Protein AF-A0A1F3JYW2-F1 (afdb_monomer_lite)

Radius of gyration: 15.9 Å; chains: 1; bounding box: 37×26×44 Å

Structure (mmCIF, N/CA/C/O backbone):
data_AF-A0A1F3JYW2-F1
#
_entry.id   AF-A0A1F3JYW2-F1
#
loop_
_atom_site.group_PDB
_atom_site.id
_atom_site.type_symbol
_atom_site.label_atom_id
_atom_site.label_alt_id
_atom_site.label_comp_id
_atom_site.label_asym_id
_atom_site.label_entity_id
_atom_site.label_seq_id
_atom_site.pdbx_PDB_ins_code
_atom_site.Cartn_x
_atom_site.Cartn_y
_atom_site.Cartn_z
_atom_site.occupancy
_atom_site.B_iso_or_equiv
_atom_site.auth_seq_id
_atom_site.auth_comp_id
_atom_site.auth_asym_id
_atom_site.auth_atom_id
_atom_site.pdbx_PDB_model_num
ATOM 1 N N . MET A 1 1 ? 17.836 -2.955 13.658 1.00 35.50 1 MET A N 1
ATOM 2 C CA . MET A 1 1 ? 17.214 -1.634 13.918 1.00 35.50 1 MET A CA 1
ATOM 3 C C . MET A 1 1 ? 15.733 -1.706 13.583 1.00 35.50 1 MET A C 1
ATOM 5 O O . MET A 1 1 ? 15.400 -1.902 12.424 1.00 35.50 1 MET A O 1
ATOM 9 N N . LYS A 1 2 ? 14.836 -1.608 14.574 1.00 33.66 2 LYS A N 1
ATOM 10 C CA . LYS A 1 2 ? 13.395 -1.487 14.303 1.00 33.66 2 LYS A CA 1
ATOM 11 C C . LYS A 1 2 ? 13.147 -0.065 13.795 1.00 33.66 2 LYS A C 1
ATOM 13 O O . LYS A 1 2 ? 13.188 0.872 14.588 1.00 33.66 2 LYS A O 1
ATOM 18 N N . SER A 1 3 ? 12.967 0.102 12.486 1.00 40.78 3 SER A N 1
ATOM 19 C CA . SER A 1 3 ? 12.465 1.356 11.918 1.00 40.78 3 SER A CA 1
ATOM 20 C C . SER A 1 3 ? 11.149 1.694 12.618 1.00 40.78 3 SER A C 1
ATOM 22 O O . SER A 1 3 ? 10.194 0.921 12.544 1.00 40.78 3 SER A O 1
ATOM 24 N N . LYS A 1 4 ? 11.098 2.819 13.342 1.00 49.06 4 LYS A N 1
ATOM 25 C CA . LYS A 1 4 ? 9.835 3.428 13.775 1.00 49.06 4 LYS A CA 1
ATOM 26 C C . LYS A 1 4 ? 9.165 3.995 12.523 1.00 49.06 4 LYS A C 1
ATOM 28 O O . LYS A 1 4 ? 9.257 5.191 12.265 1.00 49.06 4 LYS A O 1
ATOM 33 N N . THR A 1 5 ? 8.541 3.140 11.722 1.00 55.69 5 THR A N 1
ATOM 34 C CA . THR A 1 5 ? 7.764 3.596 10.571 1.00 55.69 5 THR A CA 1
ATOM 35 C C . THR A 1 5 ? 6.511 4.279 11.112 1.00 55.69 5 THR A C 1
ATOM 37 O O . THR A 1 5 ? 5.621 3.638 11.667 1.00 55.69 5 THR A O 1
ATOM 40 N N . ALA A 1 6 ? 6.486 5.608 11.051 1.00 67.69 6 ALA A N 1
ATOM 41 C CA . ALA A 1 6 ? 5.301 6.386 11.370 1.00 67.69 6 ALA A CA 1
ATOM 42 C C . ALA A 1 6 ? 4.367 6.328 10.157 1.00 67.69 6 ALA A C 1
ATOM 44 O O . ALA A 1 6 ? 4.545 7.092 9.210 1.00 67.69 6 ALA A O 1
ATOM 45 N N . PHE A 1 7 ? 3.412 5.397 10.173 1.00 82.81 7 PHE A N 1
ATOM 46 C CA . PHE A 1 7 ? 2.373 5.314 9.148 1.00 82.81 7 PHE A CA 1
ATOM 47 C C . PHE A 1 7 ? 1.584 6.625 9.113 1.00 82.81 7 PHE A C 1
ATOM 49 O O . PHE A 1 7 ? 1.080 7.081 10.144 1.00 82.81 7 PHE A O 1
ATOM 56 N N . LYS A 1 8 ? 1.500 7.241 7.934 1.00 85.56 8 LYS A N 1
ATOM 57 C CA . LYS A 1 8 ? 0.718 8.458 7.713 1.00 85.56 8 LYS A CA 1
ATOM 58 C C . LYS A 1 8 ? -0.535 8.071 6.949 1.00 85.56 8 LYS A C 1
ATOM 60 O O . LYS A 1 8 ? -0.420 7.509 5.872 1.00 85.56 8 LYS A O 1
ATOM 65 N N . ILE A 1 9 ? -1.705 8.363 7.502 1.00 88.06 9 ILE A N 1
ATOM 66 C CA . ILE A 1 9 ? -2.993 8.167 6.831 1.00 88.06 9 ILE A CA 1
ATOM 67 C C . ILE A 1 9 ? -3.921 9.333 7.163 1.00 88.06 9 ILE A C 1
ATOM 69 O O . ILE A 1 9 ? -3.911 9.844 8.288 1.00 88.06 9 ILE A O 1
ATOM 73 N N . ALA A 1 10 ? -4.704 9.767 6.179 1.00 87.56 10 ALA A N 1
ATOM 74 C CA . ALA A 1 10 ? -5.719 10.791 6.369 1.00 87.56 10 ALA A CA 1
ATOM 75 C C . ALA A 1 10 ? -6.963 10.156 7.002 1.00 87.56 10 ALA A C 1
ATOM 77 O O . ALA A 1 10 ? -7.750 9.505 6.317 1.00 87.56 10 ALA A O 1
ATOM 78 N N . LEU A 1 11 ? -7.105 10.328 8.319 1.00 89.50 11 LEU A N 1
ATOM 79 C CA . LEU A 1 11 ? -8.301 9.937 9.064 1.00 89.50 11 LEU A CA 1
ATOM 80 C C . LEU A 1 11 ? -9.181 11.155 9.357 1.00 89.50 11 LEU A C 1
ATOM 82 O O . LEU A 1 11 ? -8.664 12.22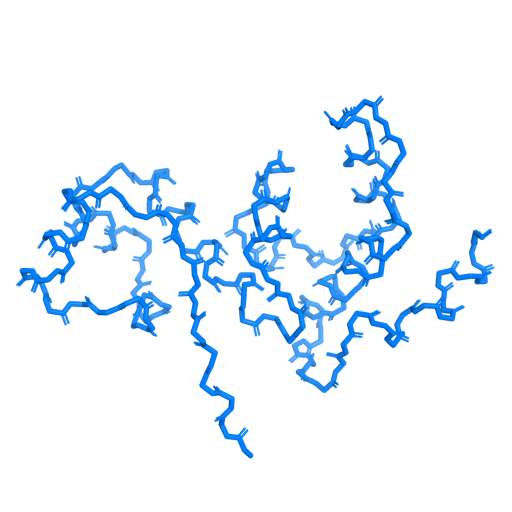2 9.720 1.00 89.50 11 LEU A O 1
ATOM 86 N N . TH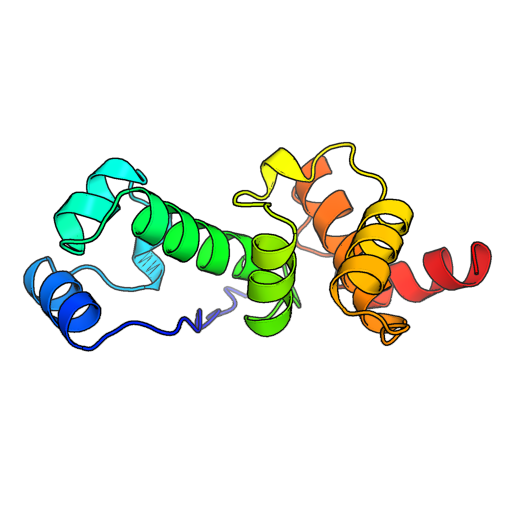R A 1 12 ? -10.496 10.980 9.260 1.00 91.94 12 THR A N 1
ATOM 87 C CA . THR A 1 12 ? -11.481 11.969 9.713 1.00 91.94 12 THR A CA 1
ATOM 88 C C . THR A 1 12 ? -11.452 12.095 11.237 1.00 91.94 12 THR A C 1
ATOM 90 O O . THR A 1 12 ? -10.916 11.241 11.950 1.00 91.94 12 THR A O 1
ATOM 93 N N . ASP A 1 13 ? -12.002 13.180 11.778 1.00 92.19 13 ASP A N 1
ATOM 94 C CA . ASP A 1 13 ? -12.003 13.370 13.231 1.00 92.19 13 ASP A CA 1
ATOM 95 C C . ASP A 1 13 ? -12.907 12.362 13.952 1.00 92.19 13 ASP A C 1
ATOM 97 O O . ASP A 1 13 ? -12.542 11.894 15.032 1.00 92.19 13 ASP A O 1
ATOM 101 N N . SER A 1 14 ? -13.999 11.932 13.313 1.00 92.56 14 SER A N 1
ATOM 102 C CA . SER A 1 14 ? -14.852 10.837 13.788 1.00 92.56 14 SER A CA 1
ATOM 103 C C . SER A 1 14 ? -14.098 9.502 13.829 1.00 92.56 14 SER A C 1
ATOM 105 O O . SER A 1 14 ? -14.096 8.838 14.863 1.00 92.56 14 SER A O 1
ATOM 107 N N . GLU A 1 15 ? -13.363 9.152 12.764 1.00 93.50 15 GLU A N 1
ATOM 108 C CA . GLU A 1 15 ? -12.520 7.943 12.723 1.00 93.50 15 GLU A CA 1
ATOM 109 C C . GLU A 1 15 ? -11.465 7.956 13.844 1.00 93.50 15 GLU A C 1
ATOM 111 O O . GLU A 1 15 ? -11.256 6.963 14.545 1.00 93.50 15 GLU A O 1
ATOM 116 N N . LYS A 1 16 ? -10.807 9.105 14.065 1.00 92.12 16 LYS A N 1
ATOM 117 C CA . LYS A 1 16 ? -9.834 9.266 15.161 1.00 92.12 16 LYS A CA 1
ATOM 118 C C . LYS A 1 16 ? -10.489 9.122 16.533 1.00 92.12 16 LYS A C 1
ATOM 120 O O . LYS A 1 16 ? -9.848 8.605 17.451 1.00 92.12 16 LYS A O 1
ATOM 125 N N . GLN A 1 17 ? -11.709 9.626 16.704 1.00 94.31 17 GLN A N 1
ATOM 126 C CA . GLN A 1 17 ? -12.438 9.558 17.968 1.00 94.31 17 GLN A CA 1
ATOM 127 C C . GLN A 1 17 ? -12.788 8.112 18.328 1.00 94.31 17 GLN A C 1
ATOM 129 O O . GLN A 1 17 ? -12.484 7.688 19.446 1.00 94.31 17 GLN A O 1
ATOM 134 N N . GLU A 1 18 ? -13.332 7.341 17.386 1.00 94.81 18 GLU A N 1
ATOM 135 C CA . GLU A 1 18 ? -13.667 5.929 17.607 1.00 94.81 18 GLU A CA 1
ATOM 136 C C . GLU A 1 18 ? -12.414 5.078 17.862 1.00 94.81 18 GLU A C 1
ATOM 138 O O . GLU A 1 18 ? -12.361 4.317 18.830 1.00 94.81 18 GLU A O 1
ATOM 143 N N . MET A 1 19 ? -11.330 5.301 17.113 1.00 92.62 19 MET A N 1
ATOM 144 C CA . MET A 1 19 ? -10.039 4.646 17.370 1.00 92.62 19 MET A CA 1
ATOM 145 C C . MET A 1 19 ? -9.517 4.911 18.792 1.00 92.62 19 MET A C 1
ATOM 147 O O . MET A 1 19 ? -9.061 3.993 19.479 1.00 92.62 19 MET A O 1
ATOM 151 N N . ARG A 1 20 ? -9.613 6.160 19.278 1.00 93.19 20 ARG A N 1
ATOM 152 C CA . ARG A 1 20 ? -9.224 6.521 20.655 1.00 93.19 20 ARG A CA 1
ATOM 153 C C . ARG A 1 20 ? -10.114 5.845 21.694 1.00 93.19 20 ARG A C 1
ATOM 155 O O . ARG A 1 20 ? -9.589 5.351 22.692 1.00 93.19 20 ARG A O 1
ATOM 162 N N . ARG A 1 21 ? -11.429 5.806 21.463 1.00 94.94 21 ARG A N 1
ATOM 163 C CA . ARG A 1 21 ? -12.411 5.155 22.342 1.00 94.94 21 ARG A CA 1
ATOM 164 C C . ARG A 1 21 ? -12.118 3.663 22.497 1.00 94.94 21 ARG A C 1
ATOM 166 O O . ARG A 1 21 ? -12.108 3.157 23.617 1.00 94.94 21 ARG A O 1
ATOM 173 N N . ASN A 1 22 ? -11.783 3.004 21.392 1.00 93.75 22 ASN A N 1
ATOM 174 C CA . ASN A 1 22 ? -11.411 1.591 21.345 1.00 93.75 22 ASN A CA 1
ATOM 175 C C . ASN A 1 22 ? -9.933 1.329 21.700 1.00 93.75 22 ASN A C 1
ATOM 177 O O . ASN A 1 22 ? -9.484 0.187 21.679 1.00 93.75 22 ASN A O 1
ATOM 181 N N . LYS A 1 23 ? -9.168 2.368 22.073 1.00 94.19 23 LYS A N 1
ATOM 182 C CA . LYS A 1 23 ? -7.740 2.303 22.449 1.00 94.19 23 LYS A CA 1
ATOM 183 C C . LYS A 1 23 ? -6.829 1.711 21.362 1.00 94.19 23 LYS A C 1
ATOM 185 O O . LYS A 1 23 ? -5.736 1.234 21.672 1.00 94.19 23 LYS A O 1
ATOM 190 N N . VAL A 1 24 ? -7.231 1.802 20.099 1.00 92.88 24 VAL A N 1
ATOM 191 C CA . VAL A 1 24 ? -6.458 1.320 18.951 1.00 92.88 24 VAL A CA 1
ATOM 192 C C . VAL A 1 24 ? -5.583 2.451 18.415 1.00 92.88 24 VAL A C 1
ATOM 194 O O . VAL A 1 24 ? -6.022 3.595 18.277 1.00 92.88 24 VAL A O 1
ATOM 197 N N . LYS A 1 25 ? -4.310 2.162 18.121 1.00 91.38 25 LYS A N 1
ATOM 198 C CA . LYS A 1 25 ? -3.399 3.106 17.454 1.00 91.38 25 LYS A CA 1
ATOM 199 C C . LYS A 1 25 ? -3.193 2.683 16.006 1.00 91.38 25 LYS A C 1
ATOM 201 O O . LYS A 1 25 ? -3.323 1.514 15.672 1.00 91.38 25 LYS A O 1
ATOM 206 N N . ILE A 1 26 ? -2.765 3.618 15.157 1.00 90.00 26 ILE A N 1
ATOM 207 C CA . ILE A 1 26 ? -2.523 3.351 13.726 1.00 90.00 26 ILE A CA 1
ATOM 208 C C . ILE A 1 26 ? -1.570 2.162 13.518 1.00 90.00 26 ILE A C 1
ATOM 210 O O . ILE A 1 26 ? -1.808 1.303 12.681 1.00 90.00 26 ILE A O 1
ATOM 214 N N . LYS A 1 27 ? -0.513 2.067 14.331 1.00 89.12 27 LYS A N 1
ATOM 215 C CA . LYS A 1 27 ? 0.457 0.960 14.285 1.00 89.12 27 LYS A CA 1
ATOM 216 C C . LYS A 1 27 ? -0.128 -0.418 14.630 1.00 89.12 27 LYS A C 1
ATOM 218 O O . LYS A 1 27 ? 0.532 -1.416 14.369 1.00 89.12 27 LYS A O 1
ATOM 223 N N . ASP A 1 28 ? -1.296 -0.455 15.269 1.00 90.88 28 ASP A N 1
ATOM 224 C CA . ASP A 1 28 ? -1.947 -1.684 15.714 1.00 90.88 28 ASP A CA 1
ATOM 225 C C . ASP A 1 28 ? -2.955 -2.187 14.668 1.00 90.88 28 ASP A C 1
ATOM 227 O O . ASP A 1 28 ? -3.353 -3.341 14.745 1.00 90.88 28 ASP A O 1
ATOM 231 N N . ILE A 1 29 ? -3.322 -1.362 13.674 1.00 91.31 29 ILE A N 1
ATOM 232 C CA . ILE A 1 29 ? -4.283 -1.703 12.609 1.00 91.31 29 ILE A CA 1
ATOM 233 C C . ILE A 1 29 ? -3.950 -3.025 11.892 1.00 91.31 29 ILE A C 1
ATOM 235 O O . ILE A 1 29 ? -4.870 -3.819 11.713 1.00 91.31 29 ILE A O 1
ATOM 239 N N . PRO A 1 30 ? -2.682 -3.342 11.550 1.00 90.25 30 PRO A N 1
ATOM 240 C CA . PRO A 1 30 ? -2.355 -4.616 10.901 1.00 90.25 30 PRO A CA 1
ATOM 241 C C . PRO A 1 30 ? -2.681 -5.871 11.726 1.00 90.25 30 PRO A C 1
ATOM 243 O O . PRO A 1 30 ? -2.647 -6.968 11.178 1.00 90.25 30 PRO A O 1
ATOM 246 N N . ASN A 1 31 ? -2.960 -5.730 13.028 1.00 92.88 31 ASN A N 1
ATOM 247 C CA . ASN A 1 31 ? -3.282 -6.847 13.919 1.00 92.88 31 ASN A CA 1
ATOM 248 C C . ASN A 1 31 ? -4.778 -7.202 13.939 1.00 92.88 31 ASN A C 1
ATOM 250 O O . ASN A 1 31 ? -5.146 -8.142 14.636 1.00 92.88 31 ASN A O 1
ATOM 254 N N . TYR A 1 32 ? -5.622 -6.449 13.231 1.00 94.38 32 TYR A N 1
ATOM 255 C CA . TYR A 1 32 ? -7.069 -6.653 13.181 1.00 94.38 32 TYR A CA 1
ATOM 256 C C . TYR A 1 32 ? -7.500 -7.095 11.787 1.00 94.38 32 TYR A C 1
ATOM 258 O O . TYR A 1 32 ? -6.885 -6.715 10.784 1.00 94.38 32 TYR A O 1
ATOM 266 N N . ALA A 1 33 ? -8.586 -7.861 11.721 1.00 94.25 33 ALA A N 1
ATOM 267 C CA . ALA A 1 33 ? -9.263 -8.118 10.463 1.00 94.25 33 ALA A CA 1
ATOM 268 C C . ALA A 1 33 ? -10.002 -6.859 9.974 1.00 94.25 33 ALA A C 1
ATOM 270 O O . ALA A 1 33 ? -10.325 -5.945 10.735 1.00 94.25 33 ALA A O 1
ATOM 271 N N . VAL A 1 34 ? -10.261 -6.787 8.670 1.00 95.12 34 VAL A N 1
ATOM 272 C CA . VAL A 1 34 ? -10.875 -5.608 8.037 1.00 95.12 34 VAL A CA 1
ATOM 273 C C . VAL A 1 34 ? -12.298 -5.353 8.552 1.00 95.12 34 VAL A C 1
ATOM 275 O O . VAL A 1 34 ? -12.693 -4.205 8.742 1.00 95.12 34 VAL A O 1
ATOM 278 N N . ASP A 1 35 ? -13.065 -6.411 8.794 1.00 96.19 35 ASP A N 1
ATOM 279 C CA . ASP A 1 35 ? -14.408 -6.355 9.369 1.00 96.19 35 ASP A CA 1
ATOM 280 C C . ASP A 1 35 ? -14.391 -5.878 10.829 1.00 96.19 35 ASP A C 1
ATOM 282 O O . ASP A 1 35 ? -15.209 -5.039 11.206 1.00 96.19 35 ASP A O 1
ATOM 286 N N . GLU A 1 36 ? -13.408 -6.307 11.624 1.00 95.88 36 GLU A N 1
ATOM 287 C CA . GLU A 1 36 ? -13.202 -5.778 12.977 1.00 95.88 36 GLU A CA 1
ATOM 288 C C . GLU A 1 36 ? -12.857 -4.285 12.945 1.00 95.88 36 GLU A C 1
ATOM 290 O O . GLU A 1 36 ? -13.404 -3.504 13.724 1.00 95.88 36 GLU A O 1
ATOM 295 N N . LEU A 1 37 ? -11.990 -3.860 12.019 1.00 95.44 37 LEU A N 1
ATOM 296 C CA . LEU A 1 37 ? -11.631 -2.450 11.853 1.00 95.44 37 LEU A CA 1
ATOM 297 C C . LEU A 1 37 ? -12.834 -1.593 11.471 1.00 95.44 37 LEU A C 1
ATOM 299 O O . LEU A 1 37 ? -12.968 -0.488 11.993 1.00 95.44 37 LEU A O 1
ATOM 303 N N . ALA A 1 38 ? -13.723 -2.094 10.611 1.00 96.62 38 ALA A N 1
ATOM 304 C CA . ALA A 1 38 ? -14.952 -1.391 10.253 1.00 96.62 38 ALA A CA 1
ATOM 305 C C . ALA A 1 38 ? -15.806 -1.089 11.497 1.00 96.62 38 ALA A C 1
ATOM 307 O O . ALA A 1 38 ? -16.274 0.038 11.668 1.00 96.62 38 ALA A O 1
ATOM 308 N N . VAL A 1 39 ? -15.925 -2.058 12.412 1.00 96.19 39 VAL A N 1
ATOM 309 C CA . VAL A 1 39 ? -16.638 -1.890 13.689 1.00 96.19 39 VAL A CA 1
ATOM 310 C C . VAL A 1 39 ? -15.891 -0.943 14.632 1.00 96.19 39 VAL A C 1
ATOM 312 O O . VAL A 1 39 ? -16.494 -0.020 15.175 1.00 96.19 39 VAL A O 1
ATOM 315 N N . ILE A 1 40 ? -14.580 -1.131 14.805 1.00 94.50 40 ILE A N 1
ATOM 316 C CA . ILE A 1 40 ? -13.730 -0.324 15.699 1.00 94.50 40 ILE A CA 1
ATOM 317 C C . ILE A 1 40 ? -13.708 1.151 15.290 1.00 94.50 40 ILE A C 1
ATOM 319 O O . ILE A 1 40 ? -13.650 2.030 16.149 1.00 94.50 40 ILE A O 1
ATOM 323 N N . MET A 1 41 ? -13.696 1.423 13.987 1.00 93.62 41 MET A N 1
ATOM 324 C CA . MET A 1 41 ? -13.626 2.774 13.434 1.00 93.62 41 MET A CA 1
ATOM 325 C C . MET A 1 41 ? -15.009 3.382 13.175 1.00 93.62 41 MET A C 1
ATOM 327 O O . MET A 1 41 ? -15.089 4.583 12.927 1.00 93.62 41 MET A O 1
ATOM 331 N N . GLY A 1 42 ? -16.078 2.580 13.223 1.00 94.19 42 GLY A N 1
ATOM 332 C CA . GLY A 1 42 ? -17.435 3.020 12.900 1.00 94.19 42 GLY A CA 1
ATOM 333 C C . GLY A 1 42 ? -17.594 3.450 11.437 1.00 94.19 42 GLY A C 1
ATOM 334 O O . GLY A 1 42 ? -18.269 4.439 11.162 1.00 94.19 42 GLY A O 1
ATOM 335 N N . VAL A 1 43 ? -16.943 2.747 10.505 1.00 95.69 43 VAL A N 1
ATOM 336 C CA . VAL A 1 43 ? -16.910 3.084 9.068 1.00 95.69 43 VAL A CA 1
ATOM 337 C C . VAL A 1 43 ? -17.438 1.945 8.197 1.00 95.69 43 VAL A C 1
ATOM 339 O O . VAL A 1 43 ? -17.655 0.829 8.665 1.00 95.69 43 VAL A O 1
ATOM 342 N N . SER A 1 44 ? -17.640 2.216 6.904 1.00 96.81 44 SER A N 1
ATOM 343 C CA . SER A 1 44 ? -17.983 1.174 5.933 1.00 96.81 44 SER A CA 1
ATOM 344 C C . SER A 1 44 ? -16.843 0.162 5.766 1.00 96.81 44 SER A C 1
ATOM 346 O O . SER A 1 44 ? -15.667 0.473 5.972 1.00 96.81 44 SER A O 1
ATOM 348 N N . LEU A 1 45 ? -17.182 -1.051 5.322 1.00 95.94 45 LEU A N 1
ATOM 349 C CA . LEU A 1 45 ? -16.186 -2.083 5.026 1.00 95.94 45 LEU A CA 1
ATOM 350 C C . LEU A 1 45 ? -15.180 -1.620 3.959 1.00 95.94 45 LEU A C 1
ATOM 352 O O . LEU A 1 45 ? -13.999 -1.935 4.046 1.00 95.94 45 LEU A O 1
ATOM 356 N N . GLU A 1 46 ? -15.636 -0.850 2.971 1.00 95.44 46 GLU A N 1
ATOM 357 C CA . GLU A 1 46 ? -14.787 -0.270 1.922 1.00 95.44 46 GLU A CA 1
ATOM 358 C C . GLU A 1 46 ? -13.749 0.685 2.511 1.00 95.44 46 GLU A C 1
ATOM 360 O O . GLU A 1 46 ? -12.555 0.547 2.249 1.00 95.44 46 GLU A O 1
ATOM 365 N N . ARG A 1 47 ? -14.176 1.582 3.404 1.00 95.31 47 ARG A N 1
ATOM 366 C CA . ARG A 1 47 ? -13.266 2.510 4.073 1.00 95.31 47 ARG A CA 1
ATOM 367 C C . ARG A 1 47 ? -12.268 1.786 4.978 1.00 95.31 47 ARG A C 1
ATOM 369 O O . ARG A 1 47 ? -11.095 2.154 5.024 1.00 95.31 47 ARG A O 1
ATOM 376 N N . ALA A 1 48 ? -12.700 0.733 5.670 1.00 95.81 48 ALA A N 1
ATOM 377 C CA . ALA A 1 48 ? -11.799 -0.103 6.459 1.00 95.81 48 ALA A CA 1
ATOM 378 C C . ALA A 1 48 ? -10.751 -0.809 5.577 1.00 95.81 48 ALA A C 1
ATOM 380 O O . ALA A 1 48 ? -9.574 -0.839 5.943 1.00 95.81 48 ALA A O 1
ATOM 381 N N . LYS A 1 49 ? -11.147 -1.311 4.393 1.00 95.88 49 LYS A N 1
ATOM 382 C CA . LYS A 1 49 ? -10.222 -1.890 3.399 1.00 95.88 49 LYS A CA 1
ATOM 383 C C . LYS A 1 49 ? -9.189 -0.872 2.933 1.00 95.88 49 LYS A C 1
ATOM 385 O O . LYS A 1 49 ? -8.007 -1.195 2.917 1.00 95.88 49 LYS A O 1
ATOM 390 N N . GLU A 1 50 ? -9.609 0.347 2.602 1.00 95.62 50 GLU A N 1
ATOM 391 C CA . GLU A 1 50 ? -8.693 1.427 2.215 1.00 95.62 50 GLU A CA 1
ATOM 392 C C . GLU A 1 50 ? -7.665 1.719 3.308 1.00 95.62 50 GLU A C 1
ATOM 394 O O . GLU A 1 50 ? -6.464 1.731 3.051 1.00 95.62 50 GLU A O 1
ATOM 399 N N . VAL A 1 51 ? -8.120 1.928 4.547 1.00 94.88 51 VAL A N 1
ATOM 400 C CA . VAL A 1 51 ? -7.231 2.244 5.674 1.00 94.88 51 VAL A CA 1
ATOM 401 C C . VAL A 1 51 ? -6.235 1.109 5.921 1.00 94.88 51 VAL A C 1
ATOM 403 O O . VAL A 1 51 ? -5.048 1.368 6.142 1.00 94.88 51 VAL A O 1
ATOM 406 N N . TYR A 1 52 ? -6.697 -0.140 5.846 1.00 95.31 52 TYR A N 1
ATOM 407 C CA . TYR A 1 52 ? -5.843 -1.316 5.968 1.00 95.31 52 TYR A CA 1
ATOM 408 C C . TYR A 1 52 ? -4.792 -1.370 4.849 1.00 95.31 52 TYR A C 1
ATOM 410 O O . TYR A 1 52 ? -3.600 -1.517 5.128 1.00 95.31 52 TYR A O 1
ATOM 418 N N . ALA A 1 53 ? -5.215 -1.171 3.598 1.00 95.81 53 ALA A N 1
ATOM 419 C CA . ALA A 1 53 ? -4.351 -1.161 2.422 1.00 95.81 53 ALA A CA 1
ATOM 420 C C . ALA A 1 53 ? -3.275 -0.068 2.501 1.00 95.81 53 ALA A C 1
ATOM 422 O O . ALA A 1 53 ? -2.088 -0.353 2.337 1.00 95.81 53 ALA A O 1
ATOM 423 N N . LEU A 1 54 ? -3.664 1.169 2.840 1.00 95.56 54 LEU A N 1
ATOM 424 C CA . LEU A 1 54 ? -2.749 2.310 2.970 1.00 95.56 54 LEU A CA 1
ATOM 425 C C . LEU A 1 54 ? -1.628 2.038 3.974 1.00 95.56 54 LEU A C 1
ATOM 427 O O . LEU A 1 54 ? -0.486 2.461 3.773 1.00 95.56 54 LEU A O 1
ATOM 431 N N . ILE A 1 55 ? -1.943 1.356 5.074 1.00 93.94 55 ILE A N 1
ATOM 432 C CA . ILE A 1 55 ? -0.946 0.976 6.076 1.00 93.94 55 ILE A CA 1
ATOM 433 C C . ILE A 1 55 ? -0.101 -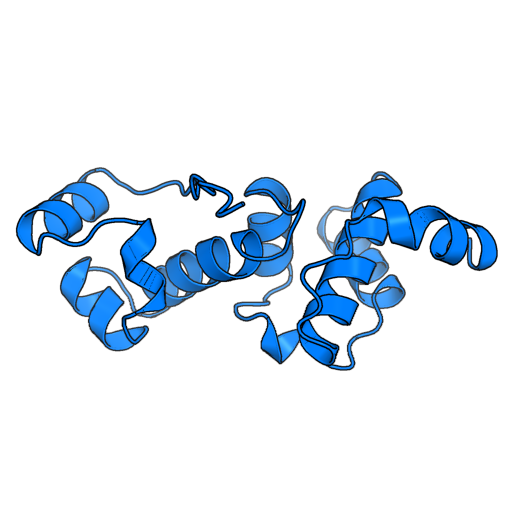0.185 5.567 1.00 93.94 55 ILE A C 1
ATOM 435 O O . ILE A 1 55 ? 1.122 -0.118 5.677 1.00 93.94 55 ILE A O 1
ATOM 439 N N . GLY A 1 56 ? -0.728 -1.208 4.981 1.00 93.62 56 GLY A N 1
ATOM 440 C CA . GLY A 1 56 ? -0.047 -2.369 4.412 1.00 93.62 56 GLY A CA 1
ATOM 441 C C . GLY A 1 56 ? 1.019 -1.975 3.390 1.00 93.62 56 GLY A C 1
ATOM 442 O O . GLY A 1 56 ? 2.172 -2.380 3.519 1.00 93.62 56 GLY A O 1
ATOM 443 N N . PHE A 1 57 ? 0.690 -1.106 2.434 1.00 95.44 57 PHE A N 1
ATOM 444 C CA . PHE A 1 57 ? 1.652 -0.631 1.436 1.00 95.44 57 PHE A CA 1
ATOM 445 C C . PHE A 1 57 ? 2.794 0.189 2.052 1.00 95.44 57 PHE A C 1
ATOM 447 O O . PHE A 1 57 ? 3.946 0.029 1.657 1.00 95.44 57 PHE A O 1
ATOM 454 N N . GLN A 1 58 ? 2.528 0.991 3.087 1.00 94.44 58 GLN A N 1
ATOM 455 C CA . GLN A 1 58 ? 3.576 1.708 3.829 1.00 94.44 58 GLN A CA 1
ATOM 456 C C . GLN A 1 58 ? 4.468 0.792 4.691 1.00 94.44 58 GLN A C 1
ATOM 458 O O . GLN A 1 58 ? 5.449 1.262 5.274 1.00 94.44 58 GLN A O 1
ATOM 463 N N . MET A 1 59 ? 4.159 -0.506 4.812 1.00 91.56 59 MET A N 1
ATOM 464 C CA . MET A 1 59 ? 5.076 -1.479 5.422 1.00 91.56 59 MET A CA 1
ATOM 465 C C . MET A 1 59 ? 6.216 -1.876 4.482 1.00 91.56 59 MET A C 1
ATOM 467 O O . MET A 1 59 ? 7.239 -2.376 4.963 1.00 91.56 59 MET A O 1
ATOM 471 N N . ILE A 1 60 ? 6.056 -1.658 3.174 1.00 92.94 60 ILE A N 1
ATOM 472 C CA . ILE A 1 60 ? 7.112 -1.880 2.190 1.00 92.94 60 ILE A CA 1
ATOM 473 C C . ILE A 1 60 ? 8.217 -0.843 2.450 1.00 92.94 60 ILE A C 1
ATOM 475 O O . ILE A 1 60 ? 7.928 0.352 2.583 1.00 92.94 60 ILE A O 1
ATOM 479 N N . PRO A 1 61 ? 9.493 -1.256 2.560 1.00 90.62 61 PRO A N 1
ATOM 480 C CA . PRO A 1 61 ? 10.583 -0.315 2.776 1.00 90.62 61 PRO A CA 1
ATOM 481 C C . PRO A 1 61 ? 10.587 0.775 1.706 1.00 90.62 61 PRO A C 1
ATOM 483 O O . PRO A 1 61 ? 10.313 0.507 0.545 1.00 90.62 61 PRO A O 1
ATOM 486 N N . SER A 1 62 ? 10.939 2.008 2.068 1.00 90.81 62 SER A N 1
ATOM 487 C CA . SER A 1 62 ? 11.021 3.151 1.139 1.00 90.81 62 SER A CA 1
ATOM 488 C C . SER A 1 62 ? 9.715 3.575 0.443 1.00 90.81 62 SER A C 1
ATOM 490 O O . SER A 1 62 ? 9.749 4.544 -0.312 1.00 90.81 62 SER A O 1
ATOM 492 N N . ILE A 1 63 ? 8.578 2.937 0.744 1.00 93.50 63 ILE A N 1
ATOM 493 C CA . ILE A 1 63 ? 7.256 3.341 0.259 1.00 93.50 63 ILE A CA 1
ATOM 494 C C . ILE A 1 63 ? 6.588 4.291 1.254 1.00 93.50 63 ILE A C 1
ATOM 496 O O . ILE A 1 63 ? 6.560 4.056 2.464 1.00 93.50 63 ILE A O 1
ATOM 500 N N . GLY A 1 64 ? 6.061 5.397 0.731 1.00 92.38 64 GLY A N 1
ATOM 501 C CA . GLY A 1 64 ? 5.318 6.398 1.491 1.00 92.38 64 GLY A CA 1
ATOM 502 C C . GLY A 1 64 ? 3.829 6.414 1.154 1.00 92.38 64 GLY A C 1
ATOM 503 O O . GLY A 1 64 ? 3.369 5.717 0.255 1.00 92.38 64 GLY A O 1
ATOM 504 N N . ILE A 1 65 ? 3.083 7.273 1.854 1.00 94.06 65 ILE A N 1
ATOM 505 C CA . ILE A 1 65 ? 1.628 7.406 1.691 1.00 94.06 65 ILE A CA 1
ATOM 506 C C . ILE A 1 65 ? 1.195 7.730 0.254 1.00 94.06 65 ILE A C 1
ATOM 508 O O . ILE A 1 65 ? 0.241 7.135 -0.217 1.00 94.06 65 ILE A O 1
ATOM 512 N N . ARG A 1 66 ? 1.924 8.586 -0.475 1.00 93.69 66 ARG A N 1
ATOM 513 C CA . ARG A 1 66 ? 1.538 8.981 -1.845 1.00 93.69 66 ARG A CA 1
ATOM 514 C C . ARG A 1 66 ? 1.476 7.773 -2.783 1.00 93.69 66 ARG A C 1
ATOM 516 O O . ARG A 1 66 ? 0.484 7.575 -3.462 1.00 93.69 66 ARG A O 1
ATOM 523 N N . PHE A 1 67 ? 2.496 6.916 -2.736 1.00 95.06 67 PHE A N 1
ATOM 524 C CA . PHE A 1 67 ? 2.518 5.702 -3.551 1.00 95.06 67 PHE A CA 1
ATOM 525 C C . PHE A 1 67 ? 1.507 4.651 -3.067 1.00 95.06 67 PHE A C 1
ATOM 527 O O . PHE A 1 67 ? 0.934 3.921 -3.867 1.00 95.06 67 PHE A O 1
ATOM 534 N N . ALA A 1 68 ? 1.236 4.590 -1.759 1.00 95.81 68 ALA A N 1
ATOM 535 C CA . ALA A 1 68 ? 0.159 3.753 -1.234 1.00 95.81 68 ALA A CA 1
ATOM 536 C C . ALA A 1 68 ? -1.225 4.200 -1.750 1.00 95.81 68 ALA A C 1
ATOM 538 O O . ALA A 1 68 ? -2.046 3.357 -2.096 1.00 95.81 68 ALA A O 1
ATOM 539 N N . GLU A 1 69 ? -1.473 5.510 -1.831 1.00 95.38 69 GLU A N 1
ATOM 540 C CA . GLU A 1 69 ? -2.684 6.081 -2.439 1.00 95.38 69 GLU A CA 1
ATOM 541 C C . GLU A 1 69 ? -2.748 5.779 -3.941 1.00 95.38 69 GLU A C 1
ATOM 543 O O . GLU A 1 69 ? -3.812 5.432 -4.449 1.00 95.38 69 GLU A O 1
ATOM 548 N N . ASP A 1 70 ? -1.613 5.840 -4.639 1.00 95.56 70 ASP A N 1
ATOM 549 C CA . ASP A 1 70 ? -1.527 5.507 -6.060 1.00 95.56 70 ASP A CA 1
ATOM 550 C C . ASP A 1 70 ? -1.896 4.034 -6.330 1.00 95.56 70 ASP A C 1
ATOM 552 O O . ASP A 1 70 ? -2.698 3.760 -7.225 1.00 95.56 70 ASP A O 1
ATOM 556 N N . LEU A 1 71 ? -1.421 3.090 -5.508 1.00 96.56 71 LEU A N 1
ATOM 557 C CA . LEU A 1 71 ? -1.814 1.674 -5.593 1.00 96.56 71 LEU A CA 1
ATOM 558 C C . LEU A 1 71 ? -3.317 1.460 -5.363 1.00 96.56 71 LEU A C 1
ATOM 560 O O . LEU A 1 71 ? -3.941 0.687 -6.088 1.00 96.56 71 LEU A O 1
ATOM 564 N N . ILE A 1 72 ? -3.915 2.176 -4.407 1.00 95.94 72 ILE A N 1
ATOM 565 C CA . ILE A 1 72 ? -5.369 2.125 -4.191 1.00 95.94 72 ILE A CA 1
ATOM 566 C C . ILE A 1 72 ? -6.121 2.734 -5.373 1.00 95.94 72 ILE A C 1
ATOM 568 O O . ILE A 1 72 ? -7.155 2.202 -5.768 1.00 95.94 72 ILE A O 1
ATOM 572 N N . SER A 1 73 ? -5.606 3.808 -5.978 1.00 94.88 73 SER A N 1
ATOM 573 C CA . SER A 1 73 ? -6.233 4.422 -7.156 1.00 94.88 73 SER A CA 1
ATOM 574 C C . SER A 1 73 ? -6.261 3.488 -8.372 1.00 94.88 73 SER A C 1
ATOM 576 O O . SER A 1 73 ? -7.170 3.581 -9.192 1.00 94.88 73 SER A O 1
ATOM 578 N N . LEU A 1 74 ? -5.318 2.543 -8.442 1.00 94.94 74 LEU A N 1
ATOM 579 C CA . LEU A 1 74 ? -5.301 1.443 -9.412 1.00 94.94 74 LEU A CA 1
ATOM 580 C C . LEU A 1 74 ? -6.216 0.266 -9.033 1.00 94.94 74 LEU A C 1
ATOM 582 O O . LEU A 1 74 ? -6.327 -0.694 -9.792 1.00 94.94 74 LEU A O 1
ATOM 586 N N . GLY A 1 75 ? -6.866 0.318 -7.869 1.00 95.62 75 GLY A N 1
ATOM 587 C CA . GLY A 1 75 ? -7.775 -0.717 -7.380 1.00 95.62 75 GLY A CA 1
ATOM 588 C C . GLY A 1 75 ? -7.114 -1.832 -6.569 1.00 95.62 75 GLY A C 1
ATOM 589 O O . GLY A 1 75 ? -7.753 -2.856 -6.338 1.00 95.62 75 GLY A O 1
ATOM 590 N N . TYR A 1 76 ? -5.866 -1.663 -6.122 1.00 96.75 76 TYR A N 1
ATOM 591 C CA . TYR A 1 76 ? -5.187 -2.645 -5.275 1.00 96.75 76 TYR A CA 1
ATOM 592 C C . TYR A 1 76 ? -5.377 -2.324 -3.791 1.00 96.75 76 TYR A C 1
ATOM 594 O O . TYR A 1 76 ? -5.059 -1.225 -3.339 1.00 96.75 76 TYR A O 1
ATOM 602 N N . TYR A 1 77 ? -5.833 -3.305 -3.006 1.00 96.31 77 TYR A N 1
ATOM 603 C CA . TYR A 1 77 ? -6.108 -3.139 -1.571 1.00 96.31 77 TYR A CA 1
ATOM 604 C C . TYR A 1 77 ? -5.239 -4.035 -0.678 1.00 96.31 77 TYR A C 1
ATOM 606 O O . TYR A 1 77 ? -5.374 -4.042 0.547 1.00 96.31 77 TYR A O 1
ATOM 614 N N . SER A 1 78 ? -4.321 -4.798 -1.265 1.00 94.62 78 SER A N 1
ATOM 615 C CA . SER A 1 78 ? -3.397 -5.649 -0.532 1.00 94.62 78 SER A CA 1
ATOM 616 C C . SER A 1 78 ? -2.121 -5.921 -1.322 1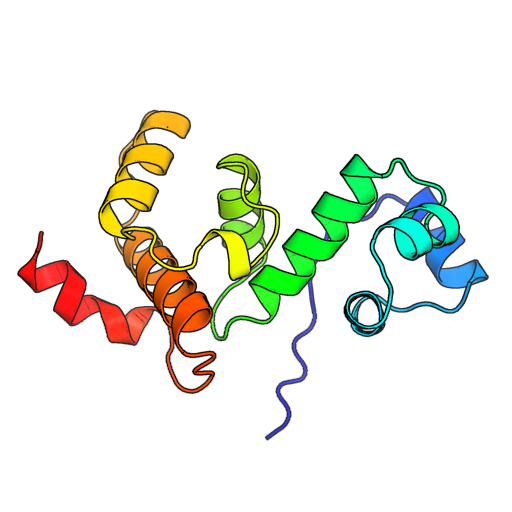.00 94.62 78 SER A C 1
ATOM 618 O O . SER A 1 78 ? -2.098 -5.940 -2.549 1.00 94.62 78 SER A O 1
ATOM 620 N N . ILE A 1 79 ? -1.040 -6.197 -0.593 1.00 94.50 79 ILE A N 1
ATOM 621 C CA . ILE A 1 79 ? 0.252 -6.576 -1.180 1.00 94.50 79 ILE A CA 1
ATOM 622 C C . ILE A 1 79 ? 0.119 -7.870 -1.996 1.00 94.50 79 ILE A C 1
ATOM 624 O O . ILE A 1 79 ? 0.739 -8.004 -3.043 1.00 94.50 79 ILE A O 1
ATOM 628 N N . ASN A 1 80 ? -0.724 -8.806 -1.555 1.00 94.06 80 ASN A N 1
ATOM 629 C CA . ASN A 1 80 ? -0.909 -10.087 -2.235 1.00 94.06 80 ASN A CA 1
ATOM 630 C C . ASN A 1 80 ? -1.495 -9.942 -3.646 1.00 94.06 80 ASN A C 1
ATOM 632 O O . ASN A 1 80 ? -1.182 -10.760 -4.505 1.00 94.06 80 ASN A O 1
ATOM 636 N N . GLU A 1 81 ? -2.302 -8.911 -3.909 1.00 95.81 81 GLU A N 1
ATOM 637 C CA . GLU A 1 81 ? -2.863 -8.657 -5.246 1.00 95.81 81 GLU A CA 1
ATOM 638 C C . GLU A 1 81 ? -1.808 -8.199 -6.264 1.00 95.81 81 GLU A C 1
ATOM 640 O O . GLU A 1 81 ? -2.037 -8.284 -7.472 1.00 95.81 81 GLU A O 1
ATOM 645 N N . LEU A 1 82 ? -0.640 -7.753 -5.788 1.00 95.75 82 LEU A N 1
ATOM 646 C CA . LEU A 1 82 ? 0.496 -7.372 -6.629 1.00 95.75 82 LEU A CA 1
ATOM 647 C C . LEU A 1 82 ? 1.364 -8.571 -7.032 1.00 95.75 82 LEU A C 1
ATOM 649 O O . LEU A 1 82 ? 2.243 -8.439 -7.881 1.00 95.75 82 LEU A O 1
ATOM 653 N N . LYS A 1 83 ? 1.142 -9.750 -6.440 1.00 94.94 83 LYS A N 1
ATOM 654 C CA . LYS A 1 83 ? 1.955 -10.937 -6.707 1.00 94.94 83 LYS A CA 1
ATOM 655 C C . LYS A 1 83 ? 1.769 -11.416 -8.150 1.00 94.94 83 LYS A C 1
ATOM 657 O O . LYS A 1 83 ? 0.642 -11.636 -8.589 1.00 94.94 83 LYS A O 1
ATOM 662 N N . GLY A 1 84 ? 2.874 -11.613 -8.873 1.00 92.38 84 GLY A N 1
ATOM 663 C CA . GLY A 1 84 ? 2.852 -12.031 -10.278 1.00 92.38 84 GLY A CA 1
ATOM 664 C C . GLY A 1 84 ? 2.353 -10.955 -11.249 1.00 92.38 84 GLY A C 1
ATOM 665 O O . GLY A 1 84 ? 2.103 -11.260 -12.416 1.00 92.38 84 GLY A O 1
ATOM 666 N N . LYS A 1 85 ? 2.175 -9.710 -10.786 1.00 95.19 85 LYS A N 1
ATOM 667 C CA . LYS A 1 85 ? 1.921 -8.568 -11.667 1.00 95.19 85 LYS A CA 1
ATOM 668 C C . LYS A 1 85 ? 3.213 -8.134 -12.343 1.00 95.19 85 LYS A C 1
ATOM 670 O O . LYS A 1 85 ? 4.303 -8.305 -11.814 1.00 95.19 85 LYS A O 1
ATOM 675 N N . ASP A 1 86 ? 3.069 -7.527 -13.510 1.00 94.06 86 ASP A N 1
ATOM 676 C CA . ASP A 1 86 ? 4.181 -6.918 -14.225 1.00 94.06 86 ASP A CA 1
ATOM 677 C C . ASP A 1 86 ? 4.267 -5.439 -13.834 1.00 94.06 86 ASP A C 1
ATOM 679 O O . ASP A 1 86 ? 3.332 -4.671 -14.070 1.00 94.06 86 ASP A O 1
ATOM 683 N N . ALA A 1 87 ? 5.378 -5.041 -13.217 1.00 92.94 87 ALA A N 1
ATOM 684 C CA . ALA A 1 87 ? 5.585 -3.673 -12.754 1.00 92.94 87 ALA A CA 1
ATOM 685 C C . ALA A 1 87 ? 5.563 -2.635 -13.888 1.00 92.94 87 ALA A C 1
ATOM 687 O O . ALA A 1 87 ? 5.119 -1.505 -13.673 1.00 92.94 87 ALA A O 1
ATOM 688 N N . THR A 1 88 ? 5.996 -3.008 -15.095 1.00 91.75 88 THR A N 1
ATOM 689 C CA . THR A 1 88 ? 5.918 -2.130 -16.265 1.00 91.75 88 THR A CA 1
ATOM 690 C C . THR A 1 88 ? 4.463 -1.934 -16.676 1.00 91.75 88 THR A C 1
ATOM 692 O O . THR A 1 88 ? 4.041 -0.798 -16.865 1.00 91.75 88 THR A O 1
ATOM 695 N N . LYS A 1 89 ? 3.652 -2.999 -16.699 1.00 94.06 89 LYS A N 1
ATOM 696 C CA . LYS A 1 89 ? 2.215 -2.868 -16.999 1.00 94.06 89 LYS A CA 1
ATOM 697 C C . LYS A 1 89 ? 1.470 -2.049 -15.951 1.00 94.06 89 LYS A C 1
ATOM 699 O O . LYS A 1 89 ? 0.651 -1.218 -16.314 1.00 94.06 89 LYS A O 1
ATOM 704 N N . LEU A 1 90 ? 1.785 -2.229 -14.666 1.00 95.00 90 LEU A N 1
ATOM 705 C CA . LEU A 1 90 ? 1.221 -1.395 -13.596 1.00 95.00 90 LEU A CA 1
ATOM 706 C C . LEU A 1 90 ? 1.552 0.088 -13.801 1.00 95.00 90 LEU A C 1
ATOM 708 O O . LEU A 1 90 ? 0.713 0.954 -13.568 1.00 95.00 90 LEU A O 1
ATOM 712 N N . THR A 1 91 ? 2.768 0.374 -14.264 1.00 94.25 91 THR A N 1
ATOM 713 C CA . THR A 1 91 ? 3.210 1.734 -14.586 1.00 94.25 91 THR A CA 1
ATOM 714 C C . THR A 1 91 ? 2.421 2.303 -15.764 1.00 94.25 91 THR A C 1
ATOM 716 O O . THR A 1 91 ? 1.924 3.419 -15.670 1.00 94.25 91 THR A O 1
ATOM 719 N N . GLU A 1 92 ? 2.247 1.534 -16.840 1.00 94.00 92 GLU A N 1
ATOM 720 C CA . GLU A 1 92 ? 1.450 1.932 -18.009 1.00 94.00 92 GLU A CA 1
ATOM 721 C C . GLU A 1 92 ? -0.025 2.171 -17.642 1.00 94.00 92 GLU A C 1
ATOM 723 O O . GLU A 1 92 ? -0.596 3.198 -18.003 1.00 94.00 92 GLU A O 1
ATOM 728 N N . GLU A 1 93 ? -0.637 1.267 -16.868 1.00 95.25 93 GLU A N 1
ATOM 729 C CA . GLU A 1 93 ? -2.001 1.416 -16.336 1.00 95.25 93 GLU A CA 1
ATOM 730 C C . GLU A 1 93 ? -2.141 2.705 -15.514 1.00 95.25 93 GLU A C 1
ATOM 732 O O . GLU A 1 93 ? -3.142 3.420 -15.612 1.00 95.25 93 GLU A O 1
ATOM 737 N N . PHE A 1 94 ? -1.115 3.038 -14.735 1.00 96.00 94 PHE A N 1
ATOM 738 C CA . PHE A 1 94 ? -1.092 4.241 -13.919 1.00 96.00 94 PHE A CA 1
ATOM 739 C C . PHE A 1 94 ? -0.893 5.525 -14.731 1.00 96.00 94 PHE A C 1
ATOM 741 O O . PHE A 1 94 ? -1.578 6.516 -14.475 1.00 96.00 94 PHE A O 1
ATOM 748 N N . GLU A 1 95 ? -0.015 5.519 -15.736 1.00 95.12 95 GLU A N 1
ATOM 749 C CA . GLU A 1 95 ? 0.141 6.629 -16.687 1.00 95.12 95 GLU A CA 1
ATOM 750 C C . GLU A 1 95 ? -1.176 6.901 -17.431 1.00 95.12 95 GLU A C 1
ATOM 752 O O . GLU A 1 95 ? -1.595 8.056 -17.555 1.00 95.12 95 GLU A O 1
ATOM 757 N N . LEU A 1 96 ? -1.879 5.841 -17.852 1.00 95.50 96 LEU A N 1
ATOM 758 C CA . LEU A 1 96 ? -3.204 5.941 -18.467 1.00 95.50 96 LEU A CA 1
ATOM 759 C C . LEU A 1 96 ? -4.237 6.542 -17.507 1.00 95.50 96 LEU A C 1
ATOM 761 O O . LEU A 1 96 ? -4.999 7.420 -17.910 1.00 95.50 96 LEU A O 1
ATOM 765 N N . LEU A 1 97 ? -4.242 6.116 -16.240 1.00 95.00 97 LEU A N 1
ATOM 766 C CA . LEU A 1 97 ? -5.143 6.649 -15.217 1.00 95.00 97 LEU A CA 1
ATOM 767 C C . LEU A 1 97 ? -4.897 8.142 -14.944 1.00 95.00 97 LEU A C 1
ATOM 769 O O . LEU A 1 97 ? -5.846 8.903 -14.755 1.00 95.00 97 LEU A O 1
ATOM 773 N N . LYS A 1 98 ? -3.631 8.573 -14.908 1.00 93.56 98 LYS A N 1
ATOM 774 C CA . LYS A 1 98 ? -3.258 9.976 -14.666 1.00 93.56 98 LYS A CA 1
ATOM 775 C C . LYS A 1 98 ? -3.416 10.860 -15.906 1.00 93.56 98 LYS A C 1
ATOM 777 O O . LYS A 1 98 ? -3.588 12.069 -15.764 1.00 93.56 98 LYS A O 1
ATOM 782 N N . GLY A 1 99 ? -3.357 10.278 -17.104 1.00 94.38 99 GLY A N 1
ATOM 783 C CA . GLY A 1 99 ? -3.394 10.999 -18.377 1.00 94.38 99 GLY A CA 1
ATOM 784 C C . GLY A 1 99 ? -2.076 11.694 -18.736 1.00 94.38 99 GLY A C 1
ATOM 785 O O . GLY A 1 99 ? -2.052 12.543 -19.627 1.00 94.38 99 GLY A O 1
ATOM 786 N N . TYR A 1 100 ? -0.984 11.366 -18.043 1.00 91.94 100 TYR A N 1
ATOM 787 C CA . TYR A 1 100 ? 0.352 11.896 -18.302 1.00 91.94 100 TYR A CA 1
ATOM 788 C C . TYR A 1 100 ? 1.432 10.889 -17.900 1.00 91.94 100 TYR A C 1
ATOM 790 O O . TYR A 1 100 ? 1.198 9.975 -17.110 1.00 91.94 100 TYR A O 1
ATOM 798 N N . TRP A 1 101 ? 2.631 11.087 -18.446 1.00 91.81 101 TRP A N 1
ATOM 799 C CA . TRP A 1 101 ? 3.801 10.264 -18.154 1.00 91.81 101 TRP A CA 1
ATOM 800 C C . TRP A 1 101 ? 4.325 10.579 -16.761 1.00 91.81 101 TRP A C 1
ATOM 802 O O . TRP A 1 101 ? 4.520 11.747 -16.417 1.00 91.81 101 TRP A O 1
ATOM 812 N N . ILE A 1 102 ? 4.543 9.543 -15.961 1.00 92.19 102 ILE A N 1
ATOM 813 C CA . ILE A 1 102 ? 4.963 9.707 -14.572 1.00 92.19 102 ILE A CA 1
ATOM 814 C C . ILE A 1 102 ? 6.482 9.786 -14.462 1.00 92.19 102 ILE A C 1
ATOM 816 O O . ILE A 1 102 ? 7.224 9.388 -15.360 1.00 92.19 102 ILE A O 1
ATOM 820 N N . ASP A 1 103 ? 6.958 10.276 -13.319 1.00 91.25 103 ASP A N 1
ATOM 821 C CA . ASP A 1 103 ? 8.382 10.237 -13.021 1.00 91.25 103 ASP A CA 1
ATOM 822 C C . ASP A 1 103 ? 8.891 8.783 -13.022 1.00 91.25 103 ASP A C 1
ATOM 824 O O . ASP A 1 103 ? 8.286 7.917 -12.381 1.00 91.25 103 ASP A O 1
ATOM 828 N N . PRO A 1 104 ? 10.050 8.494 -13.641 1.00 90.00 104 PRO A N 1
ATOM 829 C CA . PRO A 1 104 ? 10.577 7.133 -13.720 1.00 90.00 104 PRO A CA 1
ATOM 830 C C . PRO A 1 104 ? 10.805 6.460 -12.353 1.00 90.00 104 PRO A C 1
ATOM 832 O O . PRO A 1 104 ? 10.821 5.232 -12.263 1.00 90.00 104 PRO A O 1
ATOM 835 N N . CYS A 1 105 ? 10.988 7.237 -11.279 1.00 91.44 105 CYS A N 1
ATOM 836 C CA . CYS A 1 105 ? 11.140 6.707 -9.920 1.00 91.44 105 CYS A CA 1
ATOM 837 C C . CYS A 1 105 ? 9.851 6.075 -9.365 1.00 91.44 105 CYS A C 1
ATOM 839 O O . CYS A 1 105 ? 9.896 5.371 -8.356 1.00 91.44 105 CYS A O 1
ATOM 841 N N . VAL A 1 106 ? 8.698 6.326 -9.988 1.00 93.62 106 VAL A N 1
ATOM 842 C CA . VAL A 1 106 ? 7.430 5.680 -9.635 1.00 93.62 106 VAL A CA 1
ATOM 843 C C . VAL A 1 106 ? 7.389 4.255 -10.194 1.00 93.62 106 VAL A C 1
ATOM 845 O O . VAL A 1 106 ? 6.995 3.340 -9.477 1.00 93.62 106 VAL A O 1
ATOM 848 N N . GLU A 1 107 ? 7.906 4.024 -11.405 1.00 94.81 107 GLU A N 1
ATOM 849 C CA . GLU A 1 107 ? 8.090 2.667 -11.949 1.00 94.81 107 GLU A CA 1
ATOM 850 C C . GLU A 1 107 ? 9.005 1.820 -11.050 1.00 94.81 107 GLU A C 1
ATOM 852 O O . GLU A 1 107 ? 8.703 0.667 -10.749 1.00 94.81 107 GLU A O 1
ATOM 857 N N . ASP A 1 108 ? 10.088 2.412 -10.542 1.00 95.31 108 ASP A N 1
ATOM 858 C CA . ASP A 1 108 ? 10.994 1.743 -9.601 1.00 95.31 108 ASP A CA 1
ATOM 859 C C . ASP A 1 108 ? 10.270 1.328 -8.297 1.00 95.31 108 ASP A C 1
ATOM 861 O O . ASP A 1 108 ? 10.563 0.284 -7.709 1.00 95.31 108 ASP A O 1
ATOM 865 N N . GLN A 1 109 ? 9.285 2.118 -7.852 1.00 96.31 109 GLN A N 1
ATOM 866 C CA . GLN A 1 109 ? 8.433 1.775 -6.707 1.00 96.31 109 GLN A CA 1
ATOM 867 C C . GLN A 1 109 ? 7.448 0.648 -7.038 1.00 96.31 109 GLN A C 1
ATOM 869 O O . GLN A 1 109 ? 7.254 -0.233 -6.199 1.00 96.31 109 GLN A O 1
ATOM 874 N N . PHE A 1 110 ? 6.880 0.609 -8.251 1.00 96.12 110 PHE A N 1
ATOM 875 C CA . PHE A 1 110 ? 6.069 -0.528 -8.708 1.00 96.12 110 PHE A CA 1
ATOM 876 C C . PHE A 1 110 ? 6.889 -1.819 -8.756 1.00 96.12 110 PHE A C 1
ATOM 878 O O . PHE A 1 110 ? 6.433 -2.845 -8.248 1.00 96.12 110 PHE A O 1
ATOM 885 N N . ARG A 1 111 ? 8.125 -1.764 -9.272 1.00 95.62 111 ARG A N 1
ATOM 886 C CA . ARG A 1 111 ? 9.053 -2.909 -9.286 1.00 95.62 111 ARG A CA 1
ATOM 887 C C . ARG A 1 111 ? 9.332 -3.420 -7.878 1.00 95.62 111 ARG A C 1
ATOM 889 O O . ARG A 1 111 ? 9.197 -4.615 -7.623 1.00 95.62 111 ARG A O 1
ATOM 896 N N . LEU A 1 112 ? 9.629 -2.516 -6.943 1.00 96.56 112 LEU A N 1
ATOM 897 C CA . LEU A 1 112 ? 9.796 -2.879 -5.538 1.00 96.56 112 LEU A CA 1
ATOM 898 C C . LEU A 1 112 ? 8.529 -3.509 -4.950 1.00 96.56 112 LEU A C 1
ATOM 900 O O . LEU A 1 112 ? 8.635 -4.488 -4.217 1.00 96.56 112 LEU A O 1
ATOM 904 N N . ALA A 1 113 ? 7.349 -2.951 -5.224 1.00 96.44 113 ALA A N 1
ATOM 905 C CA . ALA A 1 113 ? 6.102 -3.430 -4.638 1.00 96.44 113 ALA A CA 1
ATOM 906 C C . ALA A 1 113 ? 5.750 -4.849 -5.106 1.00 96.44 113 ALA A C 1
ATOM 908 O O . ALA A 1 113 ? 5.399 -5.691 -4.277 1.00 96.44 113 ALA A O 1
ATOM 909 N N . VAL A 1 114 ? 5.921 -5.133 -6.401 1.00 96.44 114 VAL A N 1
ATOM 910 C CA . VAL A 1 114 ? 5.776 -6.483 -6.970 1.00 96.44 114 VAL A CA 1
ATOM 911 C C . VAL A 1 114 ? 6.812 -7.431 -6.369 1.00 96.44 114 VAL A C 1
ATOM 913 O O . VAL A 1 114 ? 6.451 -8.486 -5.851 1.00 96.44 114 VAL A O 1
ATOM 916 N N . HIS A 1 115 ? 8.089 -7.035 -6.349 1.00 96.25 115 HIS A N 1
ATOM 917 C CA . HIS A 1 115 ? 9.150 -7.854 -5.765 1.00 96.25 115 HIS A CA 1
ATOM 918 C C . HIS A 1 115 ? 8.866 -8.187 -4.295 1.00 96.25 115 HIS A C 1
ATOM 920 O O . HIS A 1 115 ? 8.971 -9.339 -3.879 1.00 96.25 115 HIS A O 1
ATOM 926 N N . TYR A 1 116 ? 8.451 -7.193 -3.509 1.00 96.31 116 TYR A N 1
ATOM 927 C CA . TYR A 1 116 ? 8.082 -7.370 -2.110 1.00 96.31 116 TYR A CA 1
ATOM 928 C C . TYR A 1 116 ? 6.880 -8.310 -1.945 1.00 96.31 116 TYR A C 1
ATOM 930 O O . TYR A 1 116 ? 6.869 -9.125 -1.023 1.00 96.31 116 TYR A O 1
ATOM 938 N N . ALA A 1 117 ? 5.881 -8.233 -2.826 1.00 95.62 117 ALA A N 1
ATOM 939 C CA . ALA A 1 117 ? 4.734 -9.138 -2.812 1.00 95.62 117 ALA A CA 1
ATOM 940 C C . ALA A 1 117 ? 5.113 -10.598 -3.109 1.00 95.62 117 ALA A C 1
ATOM 942 O O . ALA A 1 117 ? 4.484 -11.527 -2.597 1.00 95.62 117 ALA A O 1
ATOM 943 N N . GLU A 1 118 ? 6.147 -10.813 -3.919 1.00 94.88 118 GLU A N 1
ATOM 944 C CA . GLU A 1 118 ? 6.631 -12.146 -4.275 1.00 94.88 118 GLU A CA 1
ATOM 945 C C . GLU A 1 118 ? 7.553 -12.751 -3.218 1.00 94.88 118 GLU A C 1
ATOM 947 O O . GLU A 1 118 ? 7.399 -13.924 -2.870 1.00 94.88 118 GLU A O 1
ATOM 952 N N . THR A 1 119 ? 8.503 -11.965 -2.711 1.00 94.56 119 THR A N 1
ATOM 953 C CA . THR A 1 119 ? 9.610 -12.462 -1.880 1.00 94.56 119 THR A CA 1
ATOM 954 C C . THR A 1 119 ? 9.459 -12.126 -0.400 1.00 94.56 119 THR A C 1
ATOM 956 O O . THR A 1 119 ? 10.052 -12.792 0.448 1.00 94.56 119 THR A O 1
ATOM 959 N N . GLY A 1 120 ? 8.693 -11.084 -0.066 1.00 92.81 120 GLY A N 1
ATOM 960 C CA . GLY A 1 120 ? 8.660 -10.497 1.274 1.00 92.81 120 GLY A CA 1
ATOM 961 C C . GLY A 1 120 ? 9.973 -9.817 1.686 1.00 92.81 120 GLY A C 1
ATOM 962 O O . GLY A 1 120 ? 10.166 -9.546 2.877 1.00 92.81 120 GLY A O 1
ATOM 963 N N . ASP A 1 121 ? 10.889 -9.562 0.743 1.00 92.44 121 ASP A N 1
ATOM 964 C CA . ASP A 1 121 ? 12.218 -9.022 1.028 1.00 92.44 121 ASP A CA 1
ATOM 965 C C . ASP A 1 121 ? 12.154 -7.556 1.488 1.00 92.44 121 ASP A C 1
ATOM 967 O O . ASP A 1 121 ? 11.783 -6.646 0.750 1.00 92.44 121 ASP A O 1
ATOM 971 N N . LYS A 1 122 ? 12.566 -7.320 2.738 1.00 92.38 122 LYS A N 1
ATOM 972 C CA . LYS A 1 122 ? 12.610 -5.992 3.373 1.00 92.38 122 LYS A CA 1
ATOM 973 C C . LYS A 1 122 ? 13.949 -5.272 3.211 1.00 92.38 122 LYS A C 1
ATOM 975 O O . LYS A 1 122 ? 14.111 -4.173 3.744 1.00 92.38 122 LYS A O 1
ATOM 980 N N . THR A 1 123 ? 14.929 -5.898 2.568 1.00 93.44 123 THR A N 1
ATOM 981 C CA . THR A 1 123 ? 16.271 -5.329 2.390 1.00 93.44 123 THR A CA 1
ATOM 982 C C . THR A 1 123 ? 16.341 -4.391 1.192 1.00 93.44 123 THR A C 1
ATOM 984 O O . THR A 1 123 ? 17.116 -3.433 1.221 1.00 93.44 123 THR A O 1
ATOM 987 N N . LYS A 1 124 ? 15.491 -4.628 0.189 1.00 93.12 124 LYS A N 1
ATOM 988 C CA . LYS A 1 124 ? 15.409 -3.839 -1.036 1.00 93.12 124 LYS A CA 1
ATOM 989 C C . LYS A 1 124 ? 14.689 -2.515 -0.830 1.00 93.12 124 LYS A C 1
ATOM 991 O O . LYS A 1 124 ? 13.783 -2.382 -0.006 1.00 93.12 124 LYS A O 1
ATOM 996 N N . LYS A 1 125 ? 15.101 -1.530 -1.616 1.00 94.00 125 LYS A N 1
ATOM 997 C CA . LYS A 1 125 ? 14.500 -0.201 -1.722 1.00 94.00 125 LYS A CA 1
ATOM 998 C C . LYS A 1 125 ? 14.234 0.104 -3.188 1.00 94.00 125 LYS A C 1
ATOM 1000 O O . LYS A 1 125 ? 14.805 -0.539 -4.063 1.00 94.00 125 LYS A O 1
ATOM 1005 N N . TRP A 1 126 ? 13.385 1.090 -3.469 1.00 93.75 126 TRP A N 1
ATOM 1006 C CA . TRP A 1 126 ? 12.924 1.318 -4.844 1.00 93.75 126 TRP A CA 1
ATOM 1007 C C . TRP A 1 126 ? 14.090 1.605 -5.798 1.00 93.75 126 TRP A C 1
ATOM 1009 O O . TRP A 1 126 ? 14.135 1.069 -6.898 1.00 93.75 126 TRP A O 1
ATOM 1019 N N . TRP A 1 127 ? 15.111 2.338 -5.349 1.00 93.38 127 TRP A N 1
ATOM 1020 C CA . TRP A 1 127 ? 16.262 2.665 -6.193 1.00 93.38 127 TRP A CA 1
ATOM 1021 C C . TRP A 1 127 ? 17.142 1.463 -6.556 1.00 93.38 127 TRP A C 1
ATOM 1023 O O . TRP A 1 127 ? 17.903 1.566 -7.518 1.00 93.38 127 TRP A O 1
ATOM 1033 N N . ASP A 1 128 ? 17.022 0.326 -5.863 1.00 94.25 128 ASP A N 1
ATOM 1034 C CA . ASP A 1 128 ? 17.731 -0.907 -6.233 1.00 94.25 128 ASP A CA 1
ATOM 1035 C C . ASP A 1 128 ? 17.229 -1.477 -7.575 1.00 94.25 128 ASP A C 1
ATOM 1037 O O . ASP A 1 128 ? 17.918 -2.282 -8.195 1.00 94.25 128 ASP A O 1
ATOM 1041 N N . PHE A 1 129 ? 16.060 -1.027 -8.048 1.00 93.00 129 PHE A N 1
ATOM 1042 C CA . PHE A 1 129 ? 15.456 -1.426 -9.323 1.00 93.00 129 PHE A CA 1
ATOM 1043 C C . PHE A 1 129 ? 15.744 -0.439 -10.467 1.00 93.00 129 PHE A C 1
ATOM 1045 O O 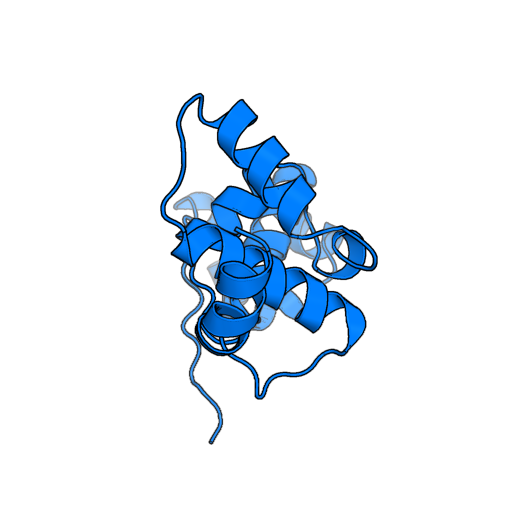. PHE A 1 129 ? 15.389 -0.705 -11.615 1.00 93.00 129 PHE A O 1
ATOM 1052 N N . THR A 1 130 ? 16.454 0.664 -10.195 1.00 93.00 130 THR A N 1
ATOM 1053 C CA . THR A 1 130 ? 16.747 1.703 -11.202 1.00 93.00 130 THR A CA 1
ATOM 1054 C C . THR A 1 130 ? 17.543 1.152 -12.387 1.00 93.00 130 THR A C 1
ATOM 1056 O O . THR A 1 130 ? 17.303 1.522 -13.536 1.00 93.00 130 THR A O 1
ATOM 1059 N N . GLU A 1 131 ? 18.536 0.297 -12.120 1.00 92.00 131 GLU A N 1
ATOM 1060 C CA . GLU A 1 131 ? 19.370 -0.297 -13.172 1.00 92.00 131 GLU A CA 1
ATOM 1061 C C . GLU A 1 131 ? 18.579 -1.269 -14.045 1.00 92.00 131 GLU A C 1
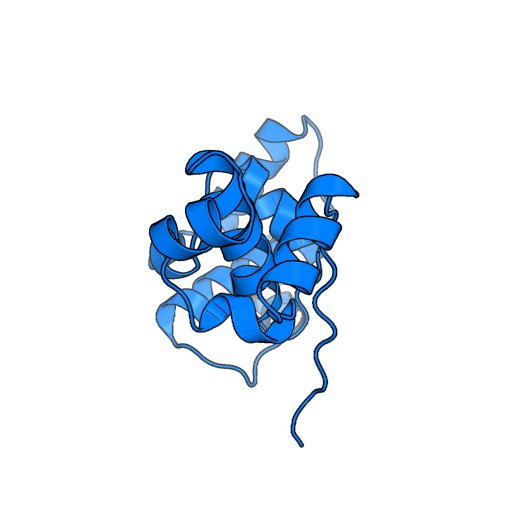ATOM 1063 O O . GLU A 1 131 ? 18.786 -1.317 -15.254 1.00 92.00 131 GLU A O 1
ATOM 1068 N N . GLU A 1 132 ? 17.666 -2.028 -13.440 1.00 89.56 132 GLU A N 1
ATOM 1069 C CA . GLU A 1 132 ? 16.778 -2.943 -14.151 1.00 89.56 132 GLU A CA 1
ATOM 1070 C C . GLU A 1 132 ? 15.827 -2.169 -15.065 1.00 89.56 132 GLU A C 1
ATOM 1072 O O . GLU A 1 132 ? 15.745 -2.471 -16.255 1.00 89.56 132 GLU A O 1
ATOM 1077 N N . ARG A 1 133 ? 15.197 -1.107 -14.546 1.00 92.19 133 ARG A N 1
ATOM 1078 C CA . ARG A 1 133 ? 14.335 -0.224 -15.334 1.00 92.19 133 ARG A CA 1
ATOM 1079 C C . ARG A 1 133 ? 15.071 0.349 -16.545 1.00 92.19 133 ARG A C 1
ATOM 1081 O O . ARG A 1 133 ? 14.577 0.241 -17.659 1.00 92.19 133 ARG A O 1
ATOM 1088 N N . LYS A 1 134 ? 16.275 0.900 -16.343 1.00 90.19 134 LYS A N 1
ATOM 1089 C CA . LYS A 1 134 ? 17.099 1.497 -17.416 1.00 90.19 134 LYS A CA 1
ATOM 1090 C C . LYS A 1 134 ? 17.536 0.512 -18.505 1.00 90.19 134 LYS A C 1
ATOM 1092 O O . LYS A 1 134 ? 17.936 0.934 -19.583 1.00 90.19 134 LYS A O 1
ATOM 1097 N N . LYS A 1 135 ? 17.557 -0.793 -18.217 1.00 87.44 135 LYS A N 1
ATOM 1098 C CA . LYS A 1 135 ? 17.832 -1.820 -19.237 1.00 87.44 135 LYS A CA 1
ATOM 1099 C C . LYS A 1 135 ? 16.614 -2.091 -20.115 1.00 87.44 135 LYS A C 1
ATOM 1101 O O . LYS A 1 135 ? 16.780 -2.559 -21.235 1.00 87.44 135 LYS A O 1
ATOM 1106 N N . TYR A 1 136 ? 15.419 -1.840 -19.589 1.00 77.75 136 TYR A N 1
ATOM 1107 C CA . TYR A 1 136 ? 14.154 -2.062 -20.275 1.00 77.75 136 TYR A CA 1
ATOM 1108 C C . TYR A 1 136 ? 13.678 -0.823 -21.056 1.00 77.75 136 TYR A C 1
ATOM 1110 O O . TYR A 1 136 ? 13.135 -0.974 -22.149 1.00 77.75 136 TYR A O 1
ATOM 1118 N N . ARG A 1 137 ? 13.899 0.384 -20.516 1.00 66.50 137 ARG A N 1
ATOM 1119 C CA . ARG A 1 137 ? 13.464 1.684 -21.057 1.00 66.50 137 ARG A CA 1
ATOM 1120 C C . ARG A 1 137 ? 14.594 2.708 -20.973 1.00 66.50 137 ARG A C 1
ATOM 1122 O O . ARG A 1 137 ? 14.770 3.454 -21.958 1.00 66.50 137 ARG A O 1
#

Foldseek 3Di:
DPPPLPQDDDDDPLQVVLCVVLVHDLVCLLVDDLVVSCVSSVHDSVVSLLSQQLVQLSVAPQDHSVLSVLCVLLVDSHLLVLAPPDLVVSQVSSCVSVVHHDDVLSSLSSVSSRVCNHPVDNPDHSVVCVVVSVVVD

Secondary structure (DSSP, 8-state):
------------HHHHHHHHHTT--GGGGGGS-HHHHHHHHT--HHHHHHHHHHHHHTTSTT--HHHHHHHHHTT--SGGGGTT--HHHHHHHHHHHHTSPPPHHHHHHHHHHHHHHHH--SS--GGGGHHHHHHH-

Sequence (137 aa):
MKSKTAFKIALTDSEKQEMRRNKVKIKDIPNYAVDELAVIMGVSLERAKEVYALIGFQMIPSIGIRFAEDLISLGYYSINELKGKDATKLTEEFELLKGYWIDPCVEDQFRLAVHYAETGDKTKKWWDFTEERKKYR

pLDDT: mean 91.36, std 10.42, range [33.66, 96.81]